Protein AF-W7L0P3-F1 (afdb_monomer_lite)

Sequence (114 aa):
MNLDKYSKTKELIIDVNLEDQVDRIKWLQLSKEEAAVSLAKTYLVALLSINSNPFSQKKASSLADQLYFSVGYKLHGFAKAQGNDELNYDSDDVANLYKHISFSGIKYRQQPLQ

Secondary structure (DSSP, 8-state):
---TT-HHHHHHHHHTT-GGGGGG---BSS-HHHHHHHHHHHHHHHHHHTSS-HHHHHHHHHHHHHHHHHHGGGB-HHHHHHHHHHTT--HHHHHHHTTTT--S------PPP-

pLDDT: mean 85.89, std 16.57, range [36.59, 96.81]

Foldseek 3Di:
DDCPVQVQLVVVCVVVVCPVPVVVDQQFQDDPVRVVVLVVLLVVLVVQCPDPDPVSVVVSLVSVLVSCVPGVVGGDPSVVRSVCVVVVHDPVNVCVSCVVVPPDDPPPPPDPDD

Radius of gyration: 16.63 Å; chains: 1; bounding box: 37×48×40 Å

Structure (mmCIF, N/CA/C/O backbone):
data_AF-W7L0P3-F1
#
_entry.id   AF-W7L0P3-F1
#
loop_
_atom_site.group_PDB
_atom_site.id
_atom_site.type_symbol
_atom_site.label_atom_id
_atom_site.label_alt_id
_atom_site.label_comp_id
_atom_site.label_asym_id
_atom_site.label_entity_id
_atom_site.label_seq_id
_atom_site.pdbx_PDB_ins_code
_atom_site.Cartn_x
_atom_site.Cartn_y
_atom_site.Cartn_z
_atom_site.occupancy
_atom_site.B_iso_or_equiv
_atom_site.auth_seq_id
_atom_site.auth_comp_id
_atom_site.auth_asym_id
_atom_site.auth_atom_id
_atom_site.pdbx_PDB_model_num
ATOM 1 N N . MET A 1 1 ? -15.807 5.976 10.939 1.00 73.56 1 MET A N 1
ATOM 2 C CA . MET A 1 1 ? -15.438 5.858 9.492 1.00 73.56 1 MET A CA 1
ATOM 3 C C . MET A 1 1 ? -16.578 5.173 8.731 1.00 73.56 1 MET A C 1
ATOM 5 O O . MET A 1 1 ? -17.168 4.275 9.309 1.00 73.56 1 MET A O 1
ATOM 9 N N . ASN A 1 2 ? -16.922 5.552 7.487 1.00 81.62 2 ASN A N 1
ATOM 10 C CA . ASN A 1 2 ? -17.915 4.789 6.701 1.00 81.62 2 ASN A CA 1
ATOM 11 C C . ASN A 1 2 ? -17.224 3.597 6.006 1.00 81.62 2 ASN A C 1
ATOM 13 O O . ASN A 1 2 ? -16.387 3.80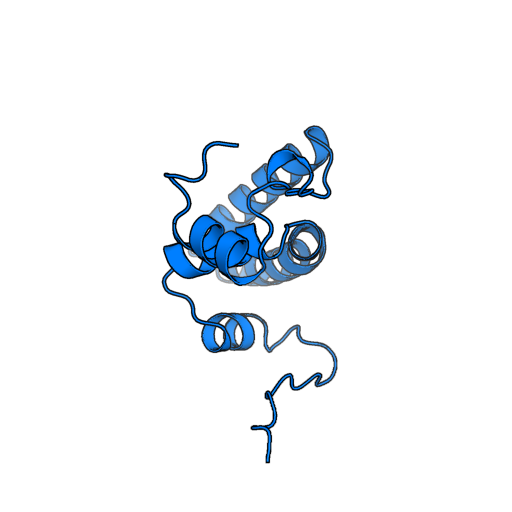9 5.129 1.00 81.62 2 ASN A O 1
ATOM 17 N N . LEU A 1 3 ? -17.563 2.371 6.421 1.00 88.00 3 LEU A N 1
ATOM 18 C CA . LEU A 1 3 ? -16.973 1.121 5.925 1.00 88.00 3 LEU A CA 1
ATOM 19 C C . LEU A 1 3 ? -17.700 0.5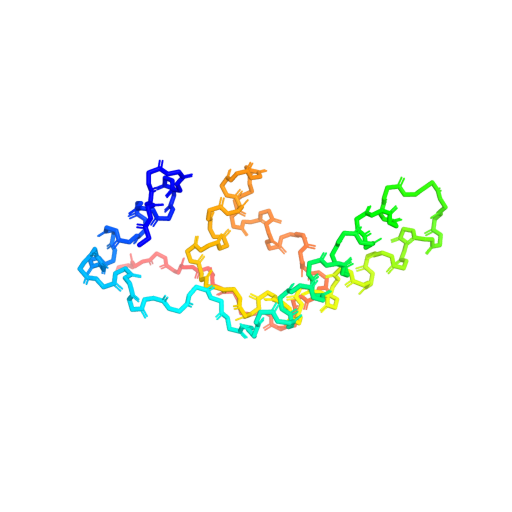17 4.718 1.00 88.00 3 LEU A C 1
ATOM 21 O O . LEU A 1 3 ? -17.213 -0.455 4.152 1.00 88.00 3 LEU A O 1
ATOM 25 N N . ASP A 1 4 ? -18.830 1.073 4.282 1.00 90.12 4 ASP A N 1
ATOM 26 C CA . ASP A 1 4 ? -19.628 0.480 3.199 1.00 90.12 4 ASP A CA 1
ATOM 27 C C . ASP A 1 4 ? -18.909 0.506 1.842 1.00 90.12 4 ASP A C 1
ATOM 29 O O . ASP A 1 4 ? -19.257 -0.248 0.939 1.00 90.12 4 ASP A O 1
ATOM 33 N N . LYS A 1 5 ? -17.871 1.341 1.709 1.00 91.00 5 LYS A N 1
ATOM 34 C CA . LYS A 1 5 ? -16.987 1.388 0.534 1.00 91.00 5 LYS A CA 1
ATOM 35 C C . LYS A 1 5 ? -15.796 0.428 0.613 1.00 91.00 5 LYS A C 1
ATOM 37 O O . LYS A 1 5 ? -15.063 0.322 -0.359 1.00 91.00 5 LYS A O 1
ATOM 42 N N . TYR A 1 6 ? -15.586 -0.227 1.754 1.00 93.75 6 TYR A N 1
ATOM 43 C CA . TYR A 1 6 ? -14.412 -1.051 2.037 1.00 93.75 6 TYR A CA 1
ATOM 44 C C . TYR A 1 6 ? -14.862 -2.422 2.551 1.00 93.75 6 TYR A C 1
ATOM 46 O O . TYR A 1 6 ? -14.728 -2.737 3.736 1.00 93.75 6 TYR A O 1
ATOM 54 N N . SER A 1 7 ? -15.456 -3.218 1.660 1.00 94.94 7 SER A N 1
ATOM 55 C CA . SER A 1 7 ? -16.065 -4.517 1.977 1.00 94.94 7 SER A CA 1
ATOM 56 C C . SER A 1 7 ? -15.102 -5.464 2.690 1.00 94.94 7 SER A C 1
ATOM 58 O O . SER A 1 7 ? -15.462 -6.007 3.733 1.00 94.94 7 SER A O 1
ATOM 60 N N . LYS A 1 8 ? -13.866 -5.603 2.196 1.00 95.31 8 LYS A N 1
ATOM 61 C CA . LYS A 1 8 ? -12.868 -6.491 2.802 1.00 95.31 8 LYS A CA 1
ATOM 62 C C . LYS A 1 8 ? -12.426 -6.001 4.174 1.00 95.31 8 LYS A C 1
ATOM 64 O O . LYS A 1 8 ? -12.265 -6.788 5.102 1.00 95.31 8 LYS A O 1
ATOM 69 N N . THR A 1 9 ? -12.274 -4.687 4.336 1.00 95.75 9 THR A N 1
ATOM 70 C CA . THR A 1 9 ? -12.014 -4.093 5.658 1.00 95.75 9 THR A CA 1
ATOM 71 C C . THR A 1 9 ? -13.154 -4.386 6.633 1.00 95.75 9 THR A C 1
ATOM 73 O O . THR A 1 9 ? -12.893 -4.728 7.783 1.00 95.75 9 THR A O 1
ATOM 76 N N . LYS A 1 10 ? -14.407 -4.253 6.185 1.00 95.75 10 LYS A N 1
ATOM 77 C CA . LYS A 1 10 ? -15.602 -4.501 7.001 1.00 95.75 10 LYS A CA 1
ATOM 78 C C . LYS A 1 10 ? -15.684 -5.960 7.451 1.00 95.75 10 LYS A C 1
ATOM 80 O O . LYS A 1 10 ? -15.894 -6.194 8.634 1.00 95.75 10 LYS A O 1
ATOM 85 N N . GLU A 1 11 ? -15.467 -6.902 6.534 1.00 95.88 11 GLU A N 1
ATOM 86 C CA . GLU A 1 11 ? -15.392 -8.342 6.819 1.00 95.88 11 GLU A CA 1
ATOM 87 C C . GLU A 1 11 ? -14.350 -8.634 7.905 1.00 95.88 11 GLU A C 1
ATOM 89 O O . GLU A 1 11 ? -14.690 -9.163 8.955 1.00 95.88 11 GLU A O 1
ATOM 94 N N . LEU A 1 12 ? -13.110 -8.169 7.719 1.00 95.69 12 LEU A N 1
ATOM 95 C CA . LEU A 1 12 ? -12.024 -8.435 8.666 1.00 95.69 12 LEU A CA 1
ATOM 96 C C . LEU A 1 12 ? -12.283 -7.865 10.062 1.00 95.69 12 LEU A C 1
ATOM 98 O O . LEU A 1 12 ? -11.886 -8.477 11.047 1.00 95.69 12 LEU A O 1
ATOM 102 N N . ILE A 1 13 ? -12.917 -6.695 10.163 1.00 95.50 13 ILE A N 1
ATOM 103 C CA . ILE A 1 13 ? -13.270 -6.088 11.455 1.00 95.50 13 ILE A CA 1
ATOM 104 C C . ILE A 1 13 ? -14.295 -6.943 12.199 1.00 95.50 13 ILE A C 1
ATOM 106 O O . ILE A 1 13 ? -14.159 -7.103 13.411 1.00 95.50 13 ILE A O 1
ATOM 110 N N . ILE A 1 14 ? -15.286 -7.474 11.479 1.00 95.75 14 ILE A N 1
ATOM 111 C CA . ILE A 1 14 ? -16.306 -8.372 12.031 1.00 95.75 14 ILE A CA 1
ATOM 112 C C . ILE A 1 14 ? -15.651 -9.681 12.478 1.00 95.75 14 ILE A C 1
ATOM 114 O O . ILE A 1 14 ? -15.846 -10.112 13.611 1.00 95.75 14 ILE A O 1
ATOM 118 N N . ASP A 1 15 ? -14.787 -10.264 11.643 1.00 96.31 15 ASP A N 1
ATOM 119 C CA . ASP A 1 15 ? -14.097 -11.524 11.948 1.00 96.31 15 ASP A CA 1
ATOM 120 C C . ASP A 1 15 ? -13.278 -11.458 13.246 1.00 96.31 15 ASP A C 1
ATOM 122 O O . ASP A 1 15 ? -13.142 -12.454 13.960 1.00 96.31 15 ASP A O 1
ATOM 126 N N . VAL A 1 16 ? -12.733 -10.281 13.573 1.00 95.69 16 VAL A N 1
ATOM 127 C CA . VAL A 1 16 ? -11.954 -10.067 14.801 1.00 95.69 16 VAL A CA 1
ATOM 128 C C . VAL A 1 16 ? -12.734 -9.379 15.927 1.00 95.69 16 VAL A C 1
ATOM 130 O O . VAL A 1 16 ? -12.135 -9.052 16.952 1.00 95.69 16 VAL A O 1
ATOM 133 N N . ASN A 1 17 ? -14.049 -9.195 15.778 1.00 95.38 17 ASN A N 1
ATOM 134 C CA . ASN A 1 17 ? -14.951 -8.574 16.757 1.00 95.38 17 ASN A CA 1
ATOM 135 C C . ASN A 1 17 ? -14.519 -7.151 17.190 1.00 95.38 17 ASN A C 1
ATOM 137 O O . ASN A 1 17 ? -14.421 -6.846 18.385 1.00 95.38 17 ASN A O 1
ATOM 141 N N . LEU A 1 18 ? -14.180 -6.284 16.228 1.00 94.62 18 LEU A N 1
ATOM 142 C CA . LEU A 1 18 ? -13.738 -4.898 16.463 1.00 94.62 18 LEU A CA 1
ATOM 143 C C . LEU A 1 18 ? -14.728 -3.829 15.962 1.00 94.62 18 LEU A C 1
ATOM 145 O O . LEU A 1 18 ? -14.349 -2.662 15.827 1.00 94.62 18 LEU A O 1
ATOM 149 N N . GLU A 1 19 ? -15.985 -4.181 15.701 1.00 93.25 19 GLU A N 1
ATOM 150 C CA . GLU A 1 19 ? -17.019 -3.283 15.163 1.00 93.25 19 GLU A CA 1
ATOM 151 C C . GLU A 1 19 ? -17.229 -2.041 16.040 1.00 93.25 19 GLU A C 1
ATOM 153 O O . GLU A 1 19 ? -17.301 -0.920 15.534 1.00 93.25 19 GLU A O 1
ATOM 158 N N . ASP A 1 20 ? -17.217 -2.214 17.362 1.00 93.94 20 ASP A N 1
ATOM 159 C CA . ASP A 1 20 ? -17.379 -1.115 18.325 1.00 93.94 20 ASP A CA 1
ATOM 160 C C . ASP A 1 20 ? -16.103 -0.270 18.504 1.00 93.94 20 ASP A C 1
ATOM 162 O O . ASP A 1 20 ? -16.093 0.740 19.213 1.00 93.94 20 ASP A O 1
ATOM 166 N N . GLN A 1 21 ? -14.991 -0.676 17.883 1.00 92.62 21 GLN A N 1
ATOM 167 C CA . GLN A 1 21 ? -13.677 -0.048 18.042 1.00 92.62 21 GLN A CA 1
ATOM 168 C C . GLN A 1 21 ? -13.149 0.600 16.761 1.00 92.62 21 GLN A C 1
ATOM 170 O O . GLN A 1 21 ? -12.025 1.103 16.758 1.00 92.62 21 GLN A O 1
ATOM 175 N N . VAL A 1 22 ? -13.949 0.653 15.693 1.00 91.75 22 VAL A N 1
ATOM 176 C CA . VAL A 1 22 ? -13.543 1.171 14.374 1.00 91.75 22 VAL A CA 1
ATOM 177 C C . VAL A 1 22 ? -12.900 2.556 14.455 1.00 91.75 22 VAL A C 1
ATOM 179 O O . VAL A 1 22 ? -11.866 2.800 13.831 1.00 91.75 22 VAL A O 1
ATOM 182 N N . ASP A 1 23 ? -13.469 3.460 15.255 1.00 92.00 23 ASP A N 1
ATOM 183 C CA . ASP A 1 23 ? -12.961 4.830 15.389 1.00 92.00 23 ASP A CA 1
ATOM 184 C C . ASP A 1 23 ? -11.670 4.925 16.226 1.00 92.00 23 ASP A C 1
ATOM 186 O O . ASP A 1 23 ? -10.992 5.952 16.208 1.00 92.00 23 ASP A O 1
ATOM 190 N N . ARG A 1 24 ? -11.290 3.851 16.932 1.00 92.62 24 ARG A N 1
ATOM 191 C CA . ARG A 1 24 ? -10.019 3.739 17.669 1.00 92.62 24 ARG A CA 1
ATOM 192 C C . ARG A 1 24 ? -8.905 3.111 16.834 1.00 92.62 24 ARG A C 1
ATOM 194 O O . ARG A 1 24 ? -7.741 3.183 17.231 1.00 92.62 24 ARG A O 1
ATOM 201 N N . ILE A 1 25 ? -9.230 2.504 15.691 1.00 92.25 25 ILE A N 1
ATOM 202 C CA . ILE A 1 25 ? -8.236 1.889 14.811 1.00 92.25 25 ILE A CA 1
ATOM 203 C C . ILE A 1 25 ? -7.343 2.985 14.228 1.00 92.25 25 ILE A C 1
ATOM 205 O O . ILE A 1 25 ? -7.790 3.902 13.535 1.00 92.25 25 ILE A O 1
ATOM 209 N N . LYS A 1 26 ? -6.035 2.868 14.467 1.00 92.06 26 LYS A N 1
ATOM 210 C CA . LYS A 1 26 ? -5.039 3.740 13.845 1.00 92.06 26 LYS A CA 1
ATOM 211 C C . LYS A 1 26 ? -4.741 3.252 12.427 1.00 92.06 26 LYS A C 1
ATOM 213 O O . LYS A 1 26 ? -3.821 2.469 12.208 1.00 92.06 26 LYS A O 1
ATOM 218 N N . TRP A 1 27 ? -5.519 3.748 11.469 1.00 91.94 27 TRP A N 1
ATOM 219 C CA . TRP A 1 27 ? -5.424 3.402 10.043 1.00 91.94 27 TRP A CA 1
ATOM 220 C C . TRP A 1 27 ? -4.072 3.731 9.411 1.00 91.94 27 TRP A C 1
ATOM 222 O O . TRP A 1 27 ? -3.567 2.987 8.569 1.00 91.94 27 TRP A O 1
ATOM 232 N N . LEU A 1 28 ? -3.492 4.852 9.834 1.00 92.75 28 LEU A N 1
ATOM 233 C CA . LEU A 1 28 ? -2.283 5.411 9.261 1.00 92.75 28 LEU A CA 1
ATOM 234 C C . LEU A 1 28 ? -1.337 5.862 10.374 1.00 92.75 28 LEU A C 1
ATOM 236 O O . LEU A 1 28 ? -1.705 6.635 11.259 1.00 92.75 28 LEU A O 1
ATOM 240 N N . GLN A 1 29 ? -0.097 5.391 10.320 1.00 93.19 29 GLN A N 1
ATOM 241 C CA . GLN A 1 29 ? 0.985 5.794 11.216 1.00 93.19 29 GLN A CA 1
ATOM 242 C C . GLN A 1 29 ? 1.881 6.855 10.563 1.00 93.19 29 GLN A C 1
ATOM 244 O O . GLN A 1 29 ? 3.104 6.788 10.645 1.00 93.19 29 GLN A O 1
ATOM 249 N N . LEU A 1 30 ? 1.253 7.818 9.889 1.00 92.12 30 LEU A N 1
ATOM 250 C CA . LEU A 1 30 ? 1.884 8.982 9.273 1.00 92.12 30 LEU A CA 1
ATOM 251 C C . LEU A 1 30 ? 1.145 10.242 9.716 1.00 92.12 30 LEU A C 1
ATOM 253 O O . LEU A 1 30 ? -0.078 10.216 9.892 1.00 92.12 30 LEU A O 1
ATOM 257 N N . SER A 1 31 ? 1.872 11.350 9.845 1.00 93.62 31 SER A N 1
ATOM 258 C CA . SER A 1 31 ? 1.241 12.669 9.860 1.00 93.62 31 SER A CA 1
ATOM 259 C C . SER A 1 31 ? 0.567 12.947 8.508 1.00 93.62 31 SER A C 1
ATOM 261 O O . SER A 1 31 ? 0.839 12.279 7.505 1.00 93.62 31 SER A O 1
ATOM 263 N N . LYS A 1 32 ? -0.312 13.954 8.450 1.00 92.88 32 LYS A N 1
ATOM 264 C CA . LYS A 1 32 ? -0.952 14.350 7.183 1.00 92.88 32 LYS A CA 1
ATOM 265 C C . LYS A 1 32 ? 0.088 14.788 6.149 1.00 92.88 32 LYS A C 1
ATOM 267 O O . LYS A 1 32 ? -0.022 14.442 4.976 1.00 92.88 32 LYS A O 1
ATOM 272 N N . GLU A 1 33 ? 1.110 15.506 6.598 1.00 95.75 33 GLU A N 1
ATOM 273 C CA . GLU A 1 33 ? 2.225 15.983 5.786 1.00 95.75 33 GLU A CA 1
ATOM 274 C C . GLU A 1 33 ? 3.057 14.809 5.261 1.00 95.75 33 GLU A C 1
ATOM 276 O O . GLU A 1 33 ? 3.316 14.720 4.060 1.00 95.75 33 GLU A O 1
ATOM 281 N N . GLU A 1 34 ? 3.429 13.860 6.126 1.00 94.12 34 GLU A N 1
ATOM 282 C CA . GLU A 1 34 ? 4.202 12.692 5.698 1.00 94.12 34 GLU A CA 1
ATOM 283 C C . GLU A 1 34 ? 3.404 11.794 4.740 1.00 94.12 34 GLU A C 1
ATOM 285 O O . GLU A 1 34 ? 3.973 11.229 3.800 1.00 94.12 34 GLU A O 1
ATOM 290 N N . ALA A 1 35 ? 2.090 11.673 4.951 1.00 93.19 35 ALA A N 1
ATOM 291 C CA . ALA A 1 35 ? 1.191 10.942 4.067 1.00 93.19 35 ALA A CA 1
ATOM 292 C C . ALA A 1 35 ? 1.127 11.587 2.678 1.00 93.19 35 ALA A C 1
ATOM 294 O O . ALA A 1 35 ? 1.293 10.891 1.677 1.00 93.19 35 ALA A O 1
ATOM 295 N N . ALA A 1 36 ? 0.972 12.913 2.610 1.00 95.25 36 ALA A N 1
ATOM 296 C CA . ALA A 1 36 ? 0.967 13.653 1.350 1.00 95.25 36 ALA A CA 1
ATOM 297 C C . ALA A 1 36 ? 2.293 13.492 0.590 1.00 95.25 36 ALA A C 1
ATOM 299 O O . ALA A 1 36 ? 2.297 13.210 -0.610 1.00 95.25 36 ALA A O 1
ATOM 300 N N . 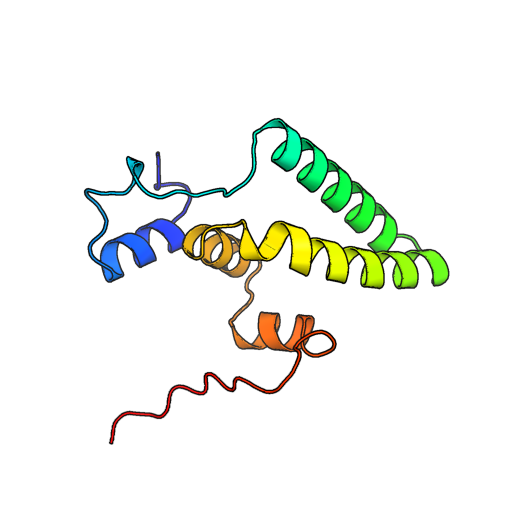VAL A 1 37 ? 3.426 13.590 1.293 1.00 95.88 37 VAL A N 1
ATOM 301 C CA . VAL A 1 37 ? 4.757 13.370 0.706 1.00 95.88 37 VAL A CA 1
ATOM 302 C C . VAL A 1 37 ? 4.910 11.935 0.200 1.00 95.88 37 VAL A C 1
ATOM 304 O O . VAL A 1 37 ? 5.429 11.716 -0.895 1.00 95.88 37 VAL A O 1
ATOM 307 N N . SER A 1 38 ? 4.460 10.947 0.973 1.00 94.69 38 SER A N 1
ATOM 308 C CA . SER A 1 38 ? 4.547 9.530 0.600 1.00 94.69 38 SER A CA 1
ATOM 309 C C . SER A 1 38 ? 3.681 9.209 -0.618 1.00 94.69 38 SER A C 1
ATOM 311 O O . SER A 1 38 ? 4.125 8.497 -1.521 1.00 94.69 38 SER A O 1
ATOM 313 N N . LEU A 1 39 ? 2.483 9.792 -0.693 1.00 94.50 39 LEU A N 1
ATOM 314 C CA . LEU A 1 39 ? 1.596 9.666 -1.845 1.00 94.50 39 LEU A CA 1
ATOM 315 C C . LEU A 1 39 ? 2.224 10.287 -3.099 1.00 94.50 39 LEU A C 1
ATOM 317 O O . LEU A 1 39 ? 2.278 9.637 -4.141 1.00 94.50 39 LEU A O 1
ATOM 321 N N . ALA A 1 40 ? 2.779 11.498 -2.988 1.00 96.81 40 ALA A N 1
ATOM 322 C CA . ALA A 1 40 ? 3.466 12.157 -4.096 1.00 96.81 40 ALA A CA 1
ATOM 323 C C . ALA A 1 40 ? 4.665 11.335 -4.600 1.00 96.81 40 ALA A C 1
ATOM 325 O O . ALA A 1 40 ? 4.829 11.150 -5.805 1.00 96.81 40 ALA A O 1
ATOM 326 N N . LYS A 1 41 ? 5.480 10.778 -3.692 1.00 95.88 41 LYS A N 1
ATOM 327 C CA . LYS A 1 41 ? 6.587 9.881 -4.063 1.00 95.88 41 LYS A CA 1
ATOM 328 C C . LYS A 1 41 ? 6.090 8.628 -4.780 1.00 95.88 41 LYS A C 1
ATOM 330 O O . LYS A 1 41 ? 6.669 8.251 -5.793 1.00 95.88 41 LYS A O 1
ATOM 335 N N . THR A 1 42 ? 5.017 8.015 -4.284 1.00 94.06 42 THR A N 1
ATOM 336 C CA . THR A 1 42 ? 4.413 6.820 -4.895 1.00 94.06 42 THR A CA 1
ATOM 337 C C . THR A 1 42 ? 3.929 7.113 -6.312 1.00 94.06 42 THR A C 1
ATOM 339 O O . THR A 1 42 ? 4.247 6.364 -7.232 1.00 94.06 42 THR A O 1
ATOM 342 N N . TYR A 1 43 ? 3.259 8.249 -6.516 1.00 95.94 43 TYR A N 1
ATOM 343 C CA . TYR A 1 43 ? 2.836 8.704 -7.840 1.00 95.94 43 TYR A CA 1
ATOM 344 C C . TYR A 1 43 ? 4.020 8.889 -8.802 1.00 95.94 43 TYR A C 1
ATOM 346 O O . TYR A 1 43 ? 3.998 8.380 -9.920 1.00 95.94 43 TYR A O 1
ATOM 354 N N . LEU A 1 44 ? 5.092 9.556 -8.364 1.00 95.69 44 LEU A N 1
ATOM 355 C CA . LEU A 1 44 ? 6.286 9.749 -9.196 1.00 95.69 44 LEU A CA 1
ATOM 356 C C . LEU A 1 44 ? 6.976 8.424 -9.545 1.00 95.69 44 LEU A C 1
ATOM 358 O O . LEU A 1 44 ? 7.443 8.255 -10.670 1.00 95.69 44 LEU A O 1
ATOM 362 N N . VAL A 1 45 ? 7.034 7.475 -8.607 1.00 95.50 45 VAL A N 1
ATOM 363 C CA . VAL A 1 45 ? 7.580 6.136 -8.866 1.00 95.50 45 VAL A CA 1
ATOM 364 C C . VAL A 1 45 ? 6.715 5.373 -9.868 1.00 95.50 45 VAL A C 1
ATOM 366 O O . VAL A 1 45 ? 7.270 4.743 -10.765 1.00 95.50 45 VAL A O 1
ATOM 369 N N . ALA A 1 46 ? 5.387 5.488 -9.786 1.00 94.06 46 ALA A N 1
ATOM 370 C CA . ALA A 1 46 ? 4.477 4.906 -10.771 1.00 94.06 46 ALA A CA 1
ATOM 371 C C . ALA A 1 46 ? 4.670 5.514 -12.174 1.00 94.06 46 ALA A C 1
ATOM 373 O O . ALA A 1 46 ? 4.692 4.795 -13.168 1.00 94.06 46 ALA A O 1
ATOM 374 N N . LEU A 1 47 ? 4.895 6.828 -12.280 1.00 94.94 47 LEU A N 1
ATOM 375 C CA . LEU A 1 47 ? 5.235 7.455 -13.564 1.00 94.94 47 LEU A CA 1
ATOM 376 C C . LEU A 1 47 ? 6.585 6.971 -14.115 1.00 94.94 47 LEU A C 1
ATOM 378 O O . LEU A 1 47 ? 6.750 6.822 -15.326 1.00 94.94 47 LEU A O 1
ATOM 382 N N . LEU A 1 48 ? 7.563 6.726 -13.241 1.00 94.44 48 LEU A N 1
ATOM 383 C CA . LEU A 1 48 ? 8.859 6.181 -13.645 1.00 94.44 48 LEU A CA 1
ATOM 384 C C . LEU A 1 48 ? 8.763 4.715 -14.083 1.00 94.44 48 LEU A C 1
ATOM 386 O O . LEU A 1 48 ? 9.503 4.323 -14.985 1.00 94.44 48 LEU A O 1
ATOM 390 N N . SER A 1 49 ? 7.878 3.915 -13.478 1.00 93.25 49 SER A N 1
ATOM 391 C CA . SER A 1 49 ? 7.736 2.492 -13.806 1.0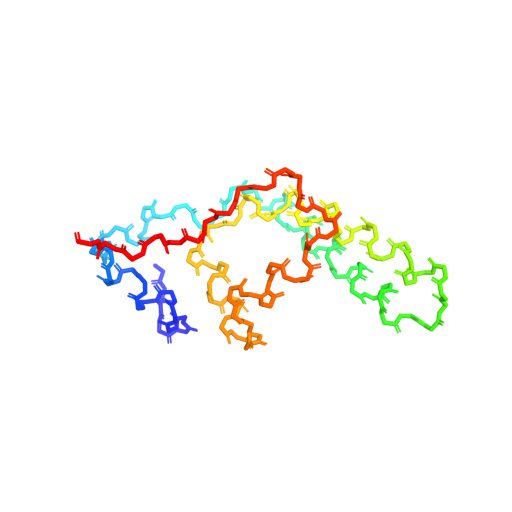0 93.25 49 SER A CA 1
ATOM 392 C C . SER A 1 49 ? 7.089 2.258 -15.171 1.00 93.25 49 SER A C 1
ATOM 394 O O . SER A 1 49 ? 7.462 1.308 -15.853 1.00 93.25 49 SER A O 1
ATOM 396 N N . ILE A 1 50 ? 6.192 3.145 -15.612 1.00 94.19 50 ILE A N 1
ATOM 397 C CA . ILE A 1 50 ? 5.569 3.080 -16.947 1.00 94.19 50 ILE A CA 1
ATOM 398 C C . ILE A 1 50 ? 6.428 3.705 -18.059 1.00 94.19 50 ILE A C 1
ATOM 400 O O . ILE A 1 50 ? 6.047 3.686 -19.228 1.00 94.19 50 ILE A O 1
ATOM 404 N N . ASN A 1 51 ? 7.578 4.291 -17.718 1.00 93.31 51 ASN A N 1
ATOM 405 C CA . ASN A 1 51 ? 8.484 4.882 -18.697 1.00 93.31 51 ASN A CA 1
ATOM 406 C C . ASN A 1 51 ? 9.123 3.784 -19.568 1.00 93.31 51 ASN A C 1
ATOM 408 O O . ASN A 1 51 ? 9.453 2.712 -19.071 1.00 93.31 51 ASN A O 1
ATOM 412 N N . SER A 1 52 ? 9.351 4.048 -20.856 1.00 92.44 52 SER A N 1
ATOM 413 C CA . SER A 1 52 ? 9.976 3.086 -21.777 1.00 92.44 52 SER A CA 1
ATOM 414 C C . SER A 1 52 ? 11.489 2.925 -21.579 1.00 92.44 52 SER A C 1
ATOM 416 O O . SER A 1 52 ? 12.079 1.981 -22.099 1.00 92.44 52 SER A O 1
ATOM 418 N N . ASN A 1 53 ? 12.135 3.829 -20.836 1.00 95.06 53 ASN A N 1
ATOM 419 C CA . ASN A 1 53 ? 13.567 3.780 -20.568 1.00 95.06 53 ASN A CA 1
ATOM 420 C C . ASN A 1 53 ? 13.904 2.695 -19.516 1.00 95.06 53 ASN A C 1
ATOM 422 O O . ASN A 1 53 ? 13.497 2.830 -18.355 1.00 95.06 53 ASN A O 1
ATOM 426 N N . PRO A 1 54 ? 14.727 1.680 -19.852 1.00 92.19 54 PRO A N 1
ATOM 427 C CA . PRO A 1 54 ? 15.088 0.604 -18.923 1.00 92.19 54 PRO A CA 1
ATOM 428 C C . PRO A 1 54 ? 15.803 1.078 -17.648 1.00 92.19 54 PRO A C 1
ATOM 430 O O . PRO A 1 54 ? 15.623 0.497 -16.577 1.00 92.19 54 PRO A O 1
ATOM 433 N N . PHE A 1 55 ? 16.597 2.152 -17.721 1.00 93.75 55 PHE A N 1
ATOM 434 C CA . PHE A 1 55 ? 17.245 2.734 -16.542 1.00 93.75 55 PHE A CA 1
ATOM 435 C C . PHE A 1 55 ? 16.219 3.366 -15.598 1.00 93.75 55 PHE A C 1
ATOM 437 O O . PHE A 1 55 ? 16.341 3.226 -14.379 1.00 93.75 55 PHE A O 1
ATOM 444 N N . SER A 1 56 ? 15.190 4.017 -16.149 1.00 93.62 56 SER A N 1
ATOM 445 C CA . SER A 1 56 ? 14.079 4.569 -15.368 1.00 93.62 56 SER A CA 1
ATOM 446 C C . SER A 1 56 ? 13.284 3.462 -14.685 1.00 93.62 56 SER A C 1
ATOM 448 O O . SER A 1 56 ? 13.029 3.569 -13.490 1.00 93.62 56 SER A O 1
ATOM 450 N N . GLN A 1 57 ? 12.983 2.371 -15.394 1.00 92.25 57 GLN A N 1
ATOM 451 C CA . GLN A 1 57 ? 12.282 1.214 -14.827 1.00 92.25 57 GLN A CA 1
ATOM 452 C C . GLN A 1 57 ? 13.085 0.548 -13.704 1.00 92.25 57 GLN A C 1
ATOM 454 O O . GLN A 1 57 ? 12.556 0.296 -12.622 1.00 92.25 57 GLN A O 1
ATOM 459 N N . LYS A 1 58 ? 14.394 0.335 -13.905 1.00 91.62 58 LYS A N 1
ATOM 460 C CA . LYS A 1 58 ? 15.277 -0.212 -12.863 1.00 91.62 58 LYS A CA 1
ATOM 461 C C . LYS A 1 58 ? 15.324 0.692 -11.629 1.00 91.62 58 LYS A C 1
ATOM 463 O O . LYS A 1 58 ? 15.274 0.207 -10.498 1.00 91.62 58 LYS A O 1
ATOM 468 N N . LYS A 1 59 ? 15.394 2.010 -11.834 1.00 93.56 59 LYS A N 1
ATOM 469 C CA . LYS A 1 59 ? 15.340 2.991 -10.744 1.00 93.56 59 LYS A CA 1
ATOM 470 C C . LYS A 1 59 ? 13.981 2.976 -10.041 1.00 93.56 59 LYS A C 1
ATOM 472 O O . LYS A 1 59 ? 13.951 3.027 -8.815 1.00 93.56 59 LYS A O 1
ATOM 477 N N . ALA A 1 60 ? 12.885 2.864 -10.789 1.00 94.50 60 ALA A N 1
ATOM 478 C CA . ALA A 1 60 ? 11.537 2.759 -10.243 1.00 94.50 60 ALA A CA 1
ATOM 479 C C . ALA A 1 60 ? 11.392 1.522 -9.352 1.00 94.50 60 ALA A C 1
ATOM 481 O O . ALA A 1 60 ? 10.899 1.655 -8.240 1.00 94.50 60 ALA A O 1
ATOM 482 N N . SER A 1 61 ? 11.905 0.362 -9.778 1.00 90.69 61 SER A N 1
ATOM 483 C CA . SER A 1 61 ? 11.909 -0.861 -8.964 1.00 90.69 61 SER A CA 1
ATOM 484 C C . SER A 1 61 ? 12.619 -0.654 -7.622 1.00 90.69 61 SER A C 1
ATOM 486 O O . SER A 1 61 ? 12.055 -0.959 -6.578 1.00 90.69 61 SER A O 1
ATOM 488 N N . SER A 1 62 ? 13.820 -0.064 -7.623 1.00 90.50 62 SER A N 1
ATOM 489 C CA . SER A 1 62 ? 14.554 0.193 -6.374 1.00 90.50 62 SER A CA 1
ATOM 490 C C . SER A 1 62 ? 13.834 1.189 -5.457 1.00 90.50 62 SER A C 1
ATOM 492 O O . SER A 1 62 ? 13.845 1.036 -4.236 1.00 90.50 62 SER A O 1
ATOM 494 N N . LEU A 1 63 ? 13.197 2.216 -6.026 1.00 93.88 63 LEU A N 1
ATOM 495 C CA . LEU A 1 63 ? 12.420 3.186 -5.254 1.00 93.88 63 LEU A CA 1
ATOM 496 C C . LEU A 1 63 ? 11.109 2.585 -4.732 1.00 93.88 63 LEU A C 1
ATOM 498 O O . LEU A 1 63 ? 10.689 2.931 -3.631 1.00 93.88 63 LEU A O 1
ATOM 502 N N . ALA A 1 64 ? 10.483 1.680 -5.484 1.00 91.81 64 ALA A N 1
ATOM 503 C CA . ALA A 1 64 ? 9.299 0.949 -5.051 1.00 91.81 64 ALA A CA 1
ATOM 504 C C . ALA A 1 64 ? 9.610 0.077 -3.827 1.00 91.81 64 ALA A C 1
ATOM 506 O O . ALA A 1 64 ? 8.849 0.107 -2.862 1.00 91.81 64 ALA A O 1
ATOM 507 N N . ASP A 1 65 ? 10.764 -0.594 -3.806 1.00 90.19 65 ASP A N 1
ATOM 508 C CA . ASP A 1 65 ? 11.232 -1.343 -2.634 1.00 90.19 65 ASP A CA 1
ATOM 509 C C . ASP A 1 65 ? 11.402 -0.426 -1.407 1.00 90.19 65 ASP A C 1
ATOM 511 O O . ASP A 1 65 ? 10.939 -0.735 -0.308 1.00 90.19 65 ASP A O 1
ATOM 515 N N . GLN A 1 66 ? 12.007 0.755 -1.586 1.00 90.31 66 GLN A N 1
ATOM 516 C CA . GLN A 1 66 ? 12.148 1.741 -0.505 1.00 90.31 66 GLN A CA 1
ATOM 517 C C . GLN A 1 66 ? 10.795 2.268 -0.011 1.00 90.31 66 GLN A C 1
ATOM 519 O O . GLN A 1 66 ? 10.609 2.483 1.190 1.00 90.31 66 GLN A O 1
ATOM 524 N N . LEU A 1 67 ? 9.838 2.492 -0.914 1.00 90.69 67 LEU A N 1
ATOM 525 C CA . LEU A 1 67 ? 8.480 2.901 -0.556 1.00 90.69 67 LEU A CA 1
ATOM 526 C C . LEU A 1 67 ? 7.747 1.800 0.207 1.00 90.69 67 LEU A C 1
ATOM 528 O O . LEU A 1 67 ? 7.130 2.088 1.231 1.00 90.69 67 LEU A O 1
ATOM 532 N N . TYR A 1 68 ? 7.884 0.545 -0.221 1.00 87.50 68 TYR A N 1
ATOM 533 C CA . TYR A 1 68 ? 7.328 -0.600 0.491 1.00 87.50 68 TYR A CA 1
ATOM 534 C C . TYR A 1 68 ? 7.846 -0.659 1.931 1.00 87.50 68 TYR A C 1
ATOM 536 O O . TYR A 1 68 ? 7.056 -0.741 2.872 1.00 87.50 68 TYR A O 1
ATOM 544 N N . PHE A 1 69 ? 9.156 -0.498 2.131 1.00 85.00 69 PHE A N 1
ATOM 545 C CA . PHE A 1 69 ? 9.727 -0.480 3.474 1.00 85.00 69 PHE A CA 1
ATOM 546 C C . PHE A 1 69 ? 9.414 0.770 4.277 1.00 85.00 69 PHE A C 1
ATOM 548 O O . PHE A 1 69 ? 9.399 0.668 5.489 1.00 85.00 69 PHE A O 1
ATOM 555 N N . SER A 1 70 ? 9.201 1.939 3.674 1.00 87.00 70 SER A N 1
ATOM 556 C CA . SER A 1 70 ? 9.010 3.192 4.429 1.00 87.00 70 SER A CA 1
ATOM 557 C C . SER A 1 70 ? 7.547 3.515 4.731 1.00 87.00 70 SER A C 1
ATOM 559 O O . SER A 1 70 ? 7.257 4.139 5.755 1.00 87.00 70 SER A O 1
ATOM 561 N N . VAL A 1 71 ? 6.632 3.085 3.861 1.00 89.62 71 VAL A N 1
ATOM 562 C CA . VAL A 1 71 ? 5.189 3.341 3.955 1.00 89.62 71 VAL A CA 1
ATOM 563 C C . VAL A 1 71 ? 4.439 2.079 4.361 1.00 89.62 71 VAL A C 1
ATOM 565 O O . VAL A 1 71 ? 3.495 2.160 5.145 1.00 89.62 7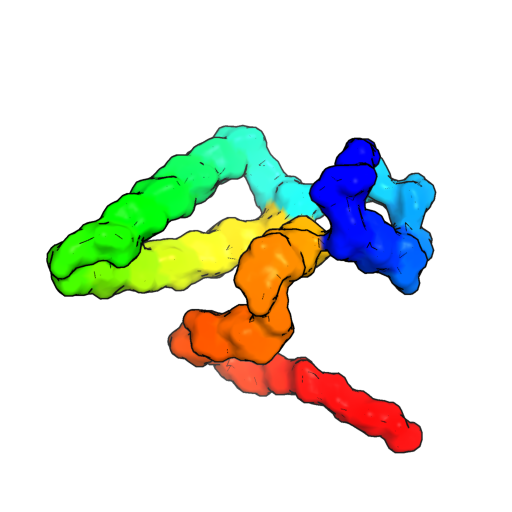1 VAL A O 1
ATOM 568 N N . GLY A 1 72 ? 4.877 0.906 3.894 1.00 85.88 72 GLY A N 1
ATOM 569 C CA . GLY A 1 72 ? 4.176 -0.358 4.101 1.00 85.88 72 GLY A CA 1
ATOM 570 C C . GLY A 1 72 ? 3.883 -0.631 5.572 1.00 85.88 72 GLY A C 1
ATOM 571 O O . GLY A 1 72 ? 2.724 -0.787 5.934 1.00 85.88 72 GLY A O 1
ATOM 572 N N . TYR A 1 73 ? 4.871 -0.633 6.469 1.00 86.69 73 TYR A N 1
ATOM 573 C CA . TYR A 1 73 ? 4.618 -0.895 7.901 1.00 86.69 73 TYR A CA 1
ATOM 574 C C . TYR A 1 73 ? 3.766 0.179 8.600 1.00 86.69 73 TYR A C 1
ATOM 576 O O . TYR A 1 73 ? 3.262 -0.063 9.694 1.00 86.69 73 TYR A O 1
ATOM 584 N N . LYS A 1 74 ? 3.592 1.352 7.981 1.00 92.62 74 LYS A N 1
ATOM 585 C CA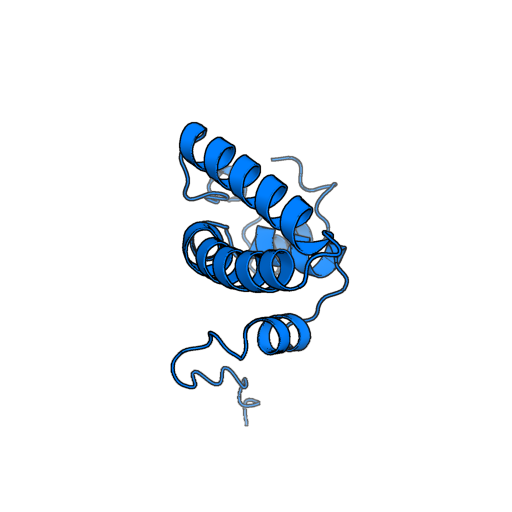 . LYS A 1 74 ? 2.812 2.466 8.531 1.00 92.62 74 LYS A CA 1
ATOM 586 C C . LYS A 1 74 ? 1.332 2.411 8.151 1.00 92.62 74 LYS A C 1
ATOM 588 O O . LYS A 1 74 ? 0.546 3.183 8.698 1.00 92.62 74 LYS A O 1
ATOM 593 N N . LEU A 1 75 ? 0.945 1.520 7.238 1.00 92.19 75 LEU A N 1
ATOM 594 C CA . LEU A 1 75 ? -0.450 1.240 6.902 1.00 92.19 75 LEU A CA 1
ATOM 595 C C . LEU A 1 75 ? -1.002 0.132 7.801 1.00 92.19 75 LEU A C 1
ATOM 597 O O . LEU A 1 75 ? -0.352 -0.899 7.993 1.00 92.19 75 LEU A O 1
ATOM 601 N N . HIS A 1 76 ? -2.220 0.322 8.309 1.00 93.75 76 HIS A N 1
ATOM 602 C CA . HIS A 1 76 ? -2.921 -0.719 9.056 1.00 93.75 76 HIS A CA 1
ATOM 603 C C . HIS A 1 76 ? -3.168 -1.963 8.188 1.00 93.75 76 HIS A C 1
ATOM 605 O O . HIS A 1 76 ? -3.430 -1.852 6.988 1.00 93.75 76 HIS A O 1
ATOM 611 N N . GLY A 1 77 ? -3.125 -3.152 8.798 1.00 92.31 77 GLY A N 1
ATOM 612 C CA . GLY A 1 77 ? -3.279 -4.431 8.092 1.00 92.31 77 GLY A CA 1
ATOM 613 C C . GLY A 1 77 ? -4.585 -4.533 7.300 1.00 92.31 77 GLY A C 1
ATOM 614 O O . GLY A 1 77 ? -4.565 -4.940 6.146 1.00 92.31 77 GLY A O 1
ATOM 615 N N . PHE A 1 78 ? -5.699 -4.068 7.870 1.00 94.56 78 PHE A N 1
ATOM 616 C CA . PHE A 1 78 ? -7.000 -4.070 7.185 1.00 94.56 78 PHE A CA 1
ATOM 617 C C . PHE A 1 78 ? -7.016 -3.216 5.910 1.00 94.56 78 PHE A C 1
ATOM 619 O O . PHE A 1 78 ? -7.522 -3.658 4.885 1.00 94.56 78 PHE A O 1
ATOM 626 N N . ALA A 1 79 ? -6.395 -2.031 5.939 1.00 93.06 79 ALA A N 1
ATOM 627 C CA . ALA A 1 79 ? -6.301 -1.176 4.756 1.00 93.06 79 ALA A CA 1
ATOM 628 C C . ALA A 1 79 ? -5.443 -1.819 3.654 1.00 93.06 79 ALA A C 1
ATOM 630 O O . ALA A 1 79 ? -5.764 -1.697 2.476 1.00 93.06 79 ALA A O 1
ATOM 631 N N . LYS A 1 80 ? -4.381 -2.548 4.026 1.00 92.12 80 LYS A N 1
ATOM 632 C CA . LYS A 1 80 ? -3.594 -3.330 3.059 1.00 92.12 80 LYS A CA 1
ATOM 633 C C . LYS A 1 80 ? -4.408 -4.460 2.449 1.00 92.12 80 LYS A C 1
ATOM 635 O O . LYS A 1 80 ? -4.346 -4.652 1.245 1.00 92.12 80 LYS A O 1
ATOM 640 N N . ALA A 1 81 ? -5.158 -5.189 3.272 1.00 92.88 81 ALA A N 1
ATOM 641 C CA . ALA A 1 81 ? -5.983 -6.291 2.799 1.00 92.88 81 ALA A CA 1
ATOM 642 C C . ALA A 1 81 ? -7.035 -5.804 1.795 1.00 92.88 81 ALA A C 1
ATOM 644 O O . ALA A 1 81 ? -7.195 -6.418 0.750 1.00 92.88 81 ALA A O 1
ATOM 645 N N . GLN A 1 82 ? -7.667 -4.658 2.066 1.00 94.69 82 GLN A N 1
ATOM 646 C CA . GLN A 1 82 ? -8.568 -4.000 1.119 1.00 94.69 82 GLN A CA 1
ATOM 647 C C . GLN A 1 82 ? -7.870 -3.623 -0.192 1.00 94.69 82 GLN A C 1
ATOM 649 O O . GLN A 1 82 ? -8.394 -3.910 -1.259 1.00 94.69 82 GLN A O 1
ATOM 654 N N . GLY A 1 83 ? -6.682 -3.013 -0.131 1.00 92.88 83 GLY A N 1
ATOM 655 C CA . GLY A 1 83 ? -5.938 -2.657 -1.343 1.00 92.88 83 GLY A CA 1
ATOM 656 C C . GLY A 1 83 ? -5.512 -3.877 -2.168 1.00 92.88 83 GLY A C 1
ATOM 657 O O . GLY A 1 83 ? -5.548 -3.829 -3.391 1.00 92.88 83 GLY A O 1
ATOM 658 N N . ASN A 1 84 ? -5.141 -4.978 -1.513 1.00 93.06 84 ASN A N 1
ATOM 659 C CA . ASN A 1 84 ? -4.815 -6.229 -2.197 1.00 93.06 84 ASN A CA 1
ATOM 660 C C . ASN A 1 84 ? -6.055 -6.851 -2.851 1.00 93.06 84 ASN A C 1
ATOM 662 O O . ASN A 1 84 ? -5.976 -7.273 -4.000 1.00 93.06 84 ASN A O 1
ATOM 666 N N . ASP A 1 85 ? -7.195 -6.848 -2.154 1.00 94.88 85 ASP A N 1
ATOM 667 C CA . ASP A 1 85 ? -8.486 -7.313 -2.677 1.00 94.88 85 ASP A CA 1
ATOM 668 C C . ASP A 1 85 ? -8.897 -6.522 -3.932 1.00 94.88 85 ASP A C 1
ATOM 670 O O . ASP A 1 85 ? -9.199 -7.107 -4.969 1.00 94.88 85 ASP A O 1
ATOM 674 N N . GLU A 1 86 ? -8.773 -5.191 -3.901 1.00 94.81 86 GLU A N 1
ATOM 675 C CA . GLU A 1 86 ? -9.045 -4.315 -5.053 1.00 94.81 86 GLU A CA 1
ATOM 676 C C . GLU A 1 86 ? -8.116 -4.570 -6.252 1.00 94.81 86 GLU A C 1
ATOM 678 O O . GLU A 1 86 ? -8.506 -4.355 -7.402 1.00 94.81 86 GLU A O 1
ATOM 683 N N . LEU A 1 87 ? -6.891 -5.034 -5.997 1.00 92.25 87 LEU A N 1
ATOM 684 C CA . LEU A 1 87 ? -5.917 -5.400 -7.026 1.00 92.25 87 LEU A CA 1
ATOM 685 C C . LEU A 1 87 ? -6.011 -6.874 -7.450 1.00 92.25 87 LEU A C 1
ATOM 687 O O . LEU A 1 87 ? -5.272 -7.281 -8.344 1.00 92.25 87 LEU A O 1
ATOM 691 N N . ASN A 1 88 ? -6.925 -7.654 -6.860 1.00 94.31 88 ASN A N 1
ATOM 692 C CA . ASN A 1 88 ? -7.014 -9.110 -7.007 1.00 94.31 88 ASN A CA 1
ATOM 693 C C . ASN A 1 88 ? -5.686 -9.823 -6.706 1.00 94.31 88 ASN A C 1
ATOM 695 O O . ASN A 1 88 ? -5.313 -10.762 -7.405 1.00 94.31 88 ASN A O 1
ATOM 699 N N . TYR A 1 89 ? -4.964 -9.356 -5.688 1.00 90.88 89 TYR A N 1
ATOM 700 C CA . TYR A 1 89 ? -3.749 -10.002 -5.204 1.00 90.88 89 TYR A CA 1
ATOM 701 C C . TYR A 1 89 ? -4.049 -10.850 -3.981 1.00 90.88 89 TYR A C 1
ATOM 703 O O . TYR A 1 89 ? -4.557 -10.352 -2.971 1.00 90.88 89 TYR A O 1
ATOM 711 N N . ASP A 1 90 ? -3.669 -12.121 -4.048 1.00 86.81 90 ASP A N 1
ATOM 712 C CA . ASP A 1 90 ? -3.652 -12.972 -2.871 1.00 86.81 90 ASP A CA 1
ATOM 713 C C . ASP A 1 90 ? -2.359 -12.776 -2.048 1.00 86.81 90 ASP A C 1
ATOM 715 O O . ASP A 1 90 ? -1.502 -11.928 -2.324 1.00 86.81 90 ASP A O 1
ATOM 719 N N . SER A 1 91 ? -2.232 -13.532 -0.956 1.00 79.06 91 SER A N 1
ATOM 720 C CA . SER A 1 91 ? -1.051 -13.432 -0.090 1.00 79.06 91 SER A CA 1
ATOM 721 C C . SER A 1 91 ? 0.227 -13.932 -0.774 1.00 79.06 91 SER A C 1
ATOM 723 O O . SER A 1 91 ? 1.310 -13.409 -0.496 1.00 79.06 91 SER A O 1
ATOM 725 N N . ASP A 1 92 ? 0.108 -14.917 -1.665 1.00 85.12 92 ASP A N 1
ATOM 726 C CA . ASP A 1 92 ? 1.227 -15.503 -2.397 1.00 85.12 92 ASP A CA 1
ATOM 727 C C . ASP A 1 92 ? 1.702 -14.556 -3.507 1.00 85.12 92 ASP A C 1
ATOM 729 O O . ASP A 1 92 ? 2.909 -14.415 -3.706 1.00 85.12 92 ASP A O 1
ATOM 733 N N . ASP A 1 93 ? 0.799 -13.832 -4.169 1.00 87.00 93 ASP A N 1
ATOM 734 C CA . ASP A 1 93 ? 1.114 -12.788 -5.146 1.00 87.00 93 ASP A CA 1
ATOM 735 C C . ASP A 1 93 ? 1.964 -11.686 -4.518 1.00 87.00 93 ASP A C 1
ATOM 737 O O . ASP A 1 93 ? 3.032 -11.336 -5.030 1.00 87.00 93 ASP A O 1
ATOM 741 N N . VAL A 1 94 ? 1.540 -11.175 -3.358 1.00 83.62 94 VAL A N 1
ATOM 742 C CA . VAL A 1 94 ? 2.282 -10.136 -2.631 1.00 83.62 94 VAL A CA 1
ATOM 743 C C . VAL A 1 94 ? 3.641 -10.663 -2.166 1.00 83.62 94 VAL A C 1
ATOM 745 O O . VAL A 1 94 ? 4.654 -9.969 -2.297 1.00 83.62 94 VAL A O 1
ATOM 748 N N . ALA A 1 95 ? 3.695 -11.899 -1.660 1.00 83.31 95 ALA A N 1
ATOM 749 C CA . ALA A 1 95 ? 4.949 -12.535 -1.268 1.00 83.31 95 ALA A CA 1
ATOM 750 C C . ALA A 1 95 ? 5.900 -12.706 -2.464 1.00 83.31 95 ALA A C 1
ATOM 752 O O . ALA A 1 95 ? 7.098 -12.443 -2.347 1.00 83.31 95 ALA A O 1
ATOM 753 N N . ASN A 1 96 ? 5.373 -13.088 -3.628 1.00 85.38 96 ASN A N 1
ATOM 754 C CA . ASN A 1 96 ? 6.131 -13.230 -4.865 1.00 85.38 96 ASN A CA 1
ATOM 755 C C . ASN A 1 96 ? 6.634 -11.884 -5.397 1.00 85.38 96 ASN A C 1
ATOM 757 O O . ASN A 1 96 ? 7.768 -11.823 -5.882 1.00 85.38 96 ASN A O 1
ATOM 761 N N . LEU A 1 97 ? 5.834 -10.819 -5.276 1.00 83.50 97 LEU A N 1
ATOM 762 C CA . LEU A 1 97 ? 6.191 -9.463 -5.701 1.00 83.50 97 LEU A CA 1
ATOM 763 C C . LEU A 1 97 ? 7.397 -8.923 -4.923 1.00 83.50 97 LEU A C 1
ATOM 765 O O . LEU A 1 97 ? 8.248 -8.250 -5.495 1.00 83.50 97 LEU A O 1
ATOM 769 N N . TYR A 1 98 ? 7.484 -9.249 -3.632 1.00 80.62 98 TYR A N 1
ATOM 770 C CA . TYR A 1 98 ? 8.517 -8.746 -2.723 1.00 80.62 98 TYR A CA 1
ATOM 771 C C . TYR A 1 98 ? 9.527 -9.812 -2.281 1.00 80.62 98 TYR A C 1
ATOM 773 O O . TYR A 1 98 ? 10.306 -9.599 -1.346 1.00 80.62 98 TYR A O 1
ATOM 781 N N . LYS A 1 99 ? 9.575 -10.960 -2.966 1.00 83.81 99 LYS A N 1
ATOM 782 C CA . LYS A 1 99 ? 10.484 -12.068 -2.628 1.00 83.81 99 LYS A CA 1
ATOM 783 C C . LYS A 1 99 ? 11.959 -11.663 -2.638 1.00 83.81 99 LYS A C 1
ATOM 785 O O . LYS A 1 99 ? 12.746 -12.213 -1.875 1.00 83.81 99 LYS A O 1
ATOM 790 N N . HIS A 1 100 ? 12.339 -10.702 -3.485 1.00 82.00 100 HIS A N 1
ATOM 791 C CA . HIS A 1 100 ? 13.714 -10.205 -3.614 1.00 82.00 100 HIS A CA 1
ATOM 792 C C . HIS A 1 100 ? 14.134 -9.280 -2.469 1.00 82.00 100 HIS A C 1
ATOM 794 O O . HIS A 1 100 ? 15.330 -9.071 -2.282 1.00 82.00 100 HIS A O 1
ATOM 800 N N . ILE A 1 101 ? 13.176 -8.756 -1.699 1.00 76.94 101 ILE A N 1
ATOM 801 C CA . ILE A 1 101 ? 13.434 -7.908 -0.528 1.00 76.94 101 ILE A CA 1
ATOM 802 C C . ILE A 1 101 ? 13.052 -8.560 0.803 1.00 76.94 101 ILE A C 1
ATOM 804 O O . ILE A 1 101 ? 13.375 -8.023 1.862 1.00 76.94 101 ILE A O 1
ATOM 808 N N . SER A 1 102 ? 12.398 -9.722 0.785 1.00 59.53 102 SER A N 1
ATOM 809 C CA . SER A 1 102 ? 12.124 -10.499 1.993 1.00 59.53 102 SER A CA 1
ATOM 810 C C . SER A 1 102 ? 13.454 -10.976 2.608 1.00 59.53 102 SER A C 1
ATOM 812 O O . SER A 1 102 ? 14.068 -11.943 2.150 1.00 59.53 102 SER A O 1
ATOM 814 N N . PHE A 1 103 ? 13.923 -10.278 3.645 1.00 46.97 103 PHE A N 1
ATOM 815 C CA . PHE A 1 103 ? 15.060 -10.692 4.465 1.00 46.97 103 PHE A CA 1
ATOM 816 C C . PHE A 1 103 ? 14.649 -11.885 5.345 1.00 46.97 103 PHE A C 1
ATOM 818 O O . PHE A 1 103 ? 13.755 -11.773 6.178 1.00 46.97 103 PHE A O 1
ATOM 825 N N . SER A 1 104 ? 15.338 -13.016 5.177 1.00 37.41 104 SER A N 1
ATOM 826 C CA . SER A 1 104 ? 15.366 -14.153 6.112 1.00 37.41 104 SER A CA 1
ATOM 827 C C . SER A 1 104 ? 14.020 -14.780 6.510 1.00 37.41 104 SER A C 1
ATOM 829 O O . SER A 1 104 ? 13.663 -14.811 7.682 1.00 37.41 104 SER A O 1
ATOM 831 N N . GLY A 1 105 ? 13.329 -15.414 5.562 1.00 39.22 105 GLY A N 1
ATOM 832 C CA . GLY A 1 105 ? 12.751 -16.742 5.815 1.00 39.22 105 GLY A CA 1
ATOM 833 C C . GLY A 1 105 ? 11.760 -16.922 6.975 1.00 39.22 105 GLY A C 1
ATOM 834 O O . GLY A 1 105 ? 11.647 -18.047 7.464 1.00 39.22 105 GLY A O 1
ATOM 835 N N . ILE A 1 106 ? 10.993 -15.910 7.391 1.00 41.94 106 ILE A N 1
ATOM 836 C CA . ILE A 1 106 ? 9.819 -16.161 8.241 1.00 41.94 106 ILE A CA 1
ATOM 837 C C . ILE A 1 106 ? 8.704 -16.696 7.339 1.00 41.94 106 ILE A C 1
ATOM 839 O O . ILE A 1 106 ? 7.807 -15.985 6.895 1.00 41.94 106 ILE A O 1
ATOM 843 N N . LYS A 1 107 ? 8.808 -17.995 7.042 1.00 37.41 107 LYS A N 1
ATOM 844 C CA . LYS A 1 107 ? 7.713 -18.826 6.552 1.00 37.41 107 LYS A CA 1
ATOM 845 C C . LYS A 1 107 ? 6.586 -18.775 7.586 1.00 37.41 107 LYS A C 1
ATOM 847 O O . LYS A 1 107 ? 6.524 -19.637 8.455 1.00 37.41 107 LYS A O 1
ATOM 852 N N . TYR A 1 108 ? 5.642 -17.851 7.451 1.00 37.94 108 TYR A N 1
ATOM 853 C CA . TYR A 1 108 ? 4.281 -18.101 7.929 1.00 37.94 108 TYR A CA 1
ATOM 854 C C . TYR A 1 108 ? 3.584 -19.035 6.928 1.00 37.94 108 TYR A C 1
ATOM 856 O O . TYR A 1 108 ? 2.590 -18.689 6.304 1.00 37.94 108 TYR A O 1
ATOM 864 N N . ARG A 1 109 ? 4.114 -20.259 6.767 1.00 38.81 109 ARG A N 1
ATOM 865 C CA . ARG A 1 109 ? 3.226 -21.381 6.468 1.00 38.81 109 ARG A CA 1
ATOM 866 C C . ARG A 1 109 ? 2.535 -21.658 7.786 1.00 38.81 109 ARG A C 1
ATOM 868 O O . ARG A 1 109 ? 3.171 -22.175 8.702 1.00 38.81 109 ARG A O 1
ATOM 875 N N . GLN A 1 110 ? 1.272 -21.264 7.879 1.00 39.56 110 GLN A N 1
ATOM 876 C CA . GLN A 1 110 ? 0.365 -21.813 8.872 1.00 39.56 110 GLN A CA 1
ATOM 877 C C . GLN A 1 110 ? 0.544 -23.336 8.830 1.00 39.56 110 GLN A C 1
ATOM 879 O O . GLN A 1 110 ? 0.284 -23.972 7.807 1.00 39.56 110 GLN A O 1
ATOM 884 N N . GLN A 1 111 ? 1.120 -23.909 9.885 1.00 36.59 111 GLN A N 1
ATOM 885 C CA . GLN A 1 111 ? 1.029 -25.347 10.077 1.00 36.59 111 GLN A CA 1
ATOM 886 C C . GLN A 1 111 ? -0.462 -25.645 10.260 1.00 36.59 111 GLN A C 1
ATOM 888 O O . GLN A 1 111 ? -1.098 -24.964 11.069 1.00 36.59 111 GLN A O 1
ATOM 893 N N . PRO A 1 112 ? -1.047 -26.604 9.524 1.00 40.88 112 PRO A N 1
ATOM 894 C CA . PRO A 1 112 ? -2.364 -27.090 9.884 1.00 40.88 112 PRO A CA 1
ATOM 895 C C . PRO A 1 112 ? -2.257 -27.665 11.298 1.00 40.88 112 PRO A C 1
ATOM 897 O O . PRO A 1 112 ? -1.364 -28.470 11.573 1.00 40.88 112 PRO A O 1
ATOM 900 N N . LEU A 1 113 ? -3.122 -27.189 12.194 1.00 43.66 113 LEU A N 1
ATOM 901 C CA . LEU A 1 113 ? -3.327 -27.790 13.508 1.00 43.66 113 LEU A CA 1
ATOM 902 C C . LEU A 1 113 ? -3.595 -29.288 13.299 1.00 43.66 113 LEU A C 1
ATOM 904 O O . LEU A 1 113 ? -4.522 -29.644 12.568 1.00 43.66 113 LEU A O 1
ATOM 908 N N . GLN A 1 114 ? -2.731 -30.130 13.870 1.00 40.88 114 GLN A N 1
ATOM 909 C CA . GLN A 1 114 ? -2.987 -31.561 14.049 1.00 40.88 114 GLN A CA 1
ATOM 910 C C . GLN A 1 114 ? -3.874 -31.773 15.270 1.00 40.88 114 GLN A C 1
ATOM 912 O O . GLN A 1 114 ? -3.672 -31.035 16.263 1.00 40.88 114 GLN A O 1
#

Organism: NCBI:txid1307436